Protein AF-A0A955FD54-F1 (afdb_monomer)

Structure (mmCIF, N/CA/C/O backbone):
data_AF-A0A955FD54-F1
#
_entry.id   AF-A0A955FD54-F1
#
loop_
_atom_site.group_PDB
_atom_site.id
_atom_site.type_symbol
_atom_site.label_atom_id
_atom_site.label_alt_id
_atom_site.label_comp_id
_atom_site.label_asym_id
_atom_site.label_entity_id
_atom_site.label_seq_id
_atom_site.pdbx_PDB_ins_code
_atom_site.Cartn_x
_atom_site.Cartn_y
_atom_site.Cartn_z
_atom_site.occupancy
_atom_site.B_iso_or_equiv
_atom_site.auth_seq_id
_atom_site.auth_comp_id
_atom_site.auth_asym_id
_atom_site.auth_atom_id
_atom_site.pdbx_PDB_model_num
ATOM 1 N N . MET A 1 1 ? -19.972 -6.251 43.419 1.00 40.28 1 MET A N 1
ATOM 2 C CA . MET A 1 1 ? -18.590 -6.200 42.889 1.00 40.28 1 MET A CA 1
ATOM 3 C C . MET A 1 1 ? -18.500 -7.197 41.738 1.00 40.28 1 MET A C 1
ATOM 5 O O . MET A 1 1 ? -18.498 -8.389 41.994 1.00 40.28 1 MET A O 1
ATOM 9 N N . SER A 1 2 ? -18.559 -6.736 40.484 1.00 44.28 2 SER A N 1
ATOM 10 C CA . SER A 1 2 ? -18.493 -7.612 39.302 1.00 44.28 2 SER A CA 1
ATOM 11 C C . SER A 1 2 ? -17.066 -7.603 38.767 1.00 44.28 2 SER A C 1
ATOM 13 O O . SER A 1 2 ? -16.637 -6.628 38.153 1.00 44.28 2 SER A O 1
ATOM 15 N N . THR A 1 3 ? -16.327 -8.676 39.018 1.00 50.53 3 THR A N 1
ATOM 16 C CA . THR A 1 3 ? -14.994 -8.920 38.465 1.00 50.53 3 THR A CA 1
ATOM 17 C C . THR A 1 3 ? -15.105 -9.108 36.950 1.00 50.53 3 THR A C 1
ATOM 19 O O . THR A 1 3 ? -15.543 -10.146 36.463 1.00 50.53 3 THR A O 1
ATOM 22 N N . LYS A 1 4 ? -14.744 -8.086 36.165 1.00 47.66 4 LYS A N 1
ATOM 23 C CA . LYS A 1 4 ? -14.537 -8.267 34.721 1.00 47.66 4 LYS A CA 1
ATOM 24 C C . LYS A 1 4 ? -13.242 -9.054 34.539 1.00 47.66 4 LYS A C 1
ATOM 26 O O . LYS A 1 4 ? -12.183 -8.589 34.954 1.00 47.66 4 LYS A O 1
ATOM 31 N N . SER A 1 5 ? -13.339 -10.249 33.959 1.00 47.94 5 SER A N 1
ATOM 32 C CA . SER A 1 5 ? -12.175 -11.088 33.686 1.00 47.94 5 SER A CA 1
ATOM 33 C C . SER A 1 5 ? -11.211 -10.356 32.742 1.00 47.94 5 SER A C 1
ATOM 35 O O . SER A 1 5 ? -11.650 -9.833 31.709 1.00 47.94 5 SER A O 1
ATOM 37 N N . PRO A 1 6 ? -9.904 -10.321 33.036 1.00 54.16 6 PRO A N 1
ATOM 38 C CA . PRO A 1 6 ? -8.935 -9.803 32.089 1.00 54.16 6 PRO A CA 1
ATOM 39 C C . PRO A 1 6 ? -8.882 -10.769 30.896 1.00 54.16 6 PRO A C 1
ATOM 41 O O . PRO A 1 6 ? -8.675 -11.962 31.079 1.00 54.16 6 PRO A O 1
ATOM 44 N N . LEU A 1 7 ? -9.076 -10.254 29.677 1.00 54.69 7 LEU A N 1
ATOM 45 C CA . LEU A 1 7 ? -8.802 -10.945 28.401 1.00 54.69 7 LEU A CA 1
ATOM 46 C C . LEU A 1 7 ? -9.827 -11.985 27.891 1.00 54.69 7 LEU A C 1
ATOM 48 O O . LEU A 1 7 ? -9.442 -12.995 27.309 1.00 54.69 7 LEU A O 1
ATOM 52 N N . ALA A 1 8 ? -11.133 -11.715 27.963 1.00 51.56 8 ALA A N 1
ATOM 53 C CA . ALA A 1 8 ? -12.069 -12.395 27.057 1.00 51.56 8 ALA A CA 1
ATOM 54 C C . ALA A 1 8 ? -12.074 -11.683 25.687 1.00 51.56 8 ALA A C 1
ATOM 56 O O . ALA A 1 8 ? -12.578 -10.565 25.567 1.00 51.56 8 ALA A O 1
ATOM 57 N N . PHE A 1 9 ? -11.511 -12.301 24.641 1.00 53.97 9 PHE A N 1
ATOM 58 C CA . PHE A 1 9 ? -11.714 -11.834 23.262 1.00 53.97 9 PHE A CA 1
ATOM 59 C C . PHE A 1 9 ? -13.206 -11.963 22.928 1.00 53.97 9 PHE A C 1
ATOM 61 O O . PHE A 1 9 ? -13.730 -13.069 22.804 1.00 53.97 9 PHE A O 1
ATOM 68 N N . SER A 1 10 ? -13.915 -10.839 22.797 1.00 72.75 10 SER A N 1
ATOM 69 C CA . SER A 1 10 ? -15.307 -10.874 22.349 1.00 72.75 10 SER A CA 1
ATOM 70 C C . SER A 1 10 ? -15.360 -11.381 20.901 1.00 72.75 10 SER A C 1
ATOM 72 O O . SER A 1 10 ? -14.462 -11.101 20.099 1.00 72.75 10 SER A O 1
ATOM 74 N N . ARG A 1 11 ? -16.430 -12.096 20.523 1.00 72.62 11 ARG A N 1
ATOM 75 C CA . ARG A 1 11 ? -16.660 -12.511 19.121 1.00 72.62 11 ARG A CA 1
ATOM 76 C C . ARG A 1 11 ? -16.553 -11.332 18.141 1.00 72.62 11 ARG A C 1
ATOM 78 O O . ARG A 1 11 ? -16.128 -11.513 17.005 1.00 72.62 11 ARG A O 1
ATOM 85 N N . GLN A 1 12 ? -16.892 -10.125 18.594 1.00 73.81 12 GLN A N 1
ATOM 86 C CA . GLN A 1 12 ? -16.792 -8.894 17.813 1.00 73.81 12 GLN A CA 1
ATOM 87 C C . GLN A 1 12 ? -15.338 -8.502 17.503 1.00 73.81 12 GLN A C 1
ATOM 89 O O . GLN A 1 12 ? -15.052 -8.150 16.363 1.00 73.81 12 GLN A O 1
ATOM 94 N N . ASN A 1 13 ? -14.408 -8.633 18.455 1.00 72.25 13 ASN A N 1
ATOM 95 C CA . ASN A 1 13 ? -12.990 -8.312 18.234 1.00 72.25 13 ASN A CA 1
ATOM 96 C C . ASN A 1 13 ? -12.336 -9.257 17.214 1.00 72.25 13 ASN A C 1
ATOM 98 O O . ASN A 1 13 ? -11.510 -8.835 16.407 1.00 72.25 13 ASN A O 1
ATOM 102 N N . ILE A 1 14 ? -12.730 -10.534 17.230 1.00 80.56 14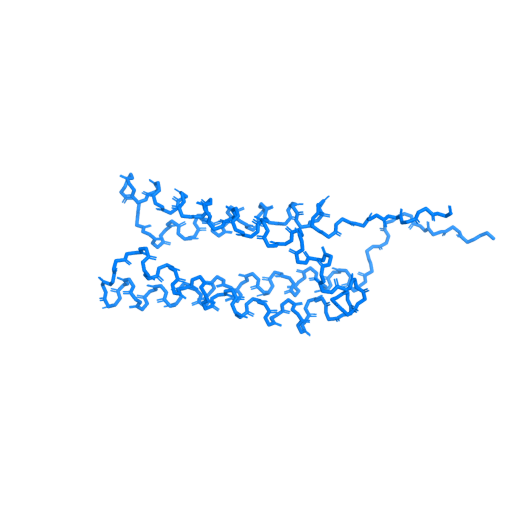 ILE A N 1
ATOM 103 C CA . ILE A 1 14 ? -12.252 -11.535 16.269 1.00 80.56 14 ILE A CA 1
ATOM 104 C C . ILE A 1 14 ? -12.780 -11.213 14.865 1.00 80.56 14 ILE A C 1
ATOM 106 O O . ILE A 1 14 ? -12.005 -11.145 13.916 1.00 80.56 14 ILE A O 1
ATOM 110 N N . LEU A 1 15 ? -14.082 -10.945 14.726 1.00 80.00 15 LEU A N 1
ATOM 111 C CA . LEU A 1 15 ? -14.672 -10.564 13.438 1.00 80.00 15 LEU A CA 1
ATOM 112 C C . LEU A 1 15 ? -14.058 -9.272 12.883 1.00 80.00 15 LEU A C 1
ATOM 114 O O . LEU A 1 15 ? -13.755 -9.192 11.696 1.00 80.00 15 LEU A O 1
ATOM 118 N N . GLN A 1 16 ? -13.807 -8.286 13.742 1.00 77.38 16 GLN A N 1
ATOM 119 C CA . GLN A 1 16 ? -13.143 -7.039 13.372 1.00 77.38 16 GLN A CA 1
ATOM 120 C C . GLN A 1 16 ? -11.718 -7.269 12.849 1.00 77.38 16 GLN A C 1
ATOM 122 O O . GLN A 1 16 ? -11.331 -6.652 11.859 1.00 77.38 16 GLN A O 1
ATOM 127 N N . PHE A 1 17 ? -10.961 -8.196 13.445 1.00 81.12 17 PHE A N 1
ATOM 128 C CA . PHE A 1 17 ? -9.653 -8.601 12.928 1.00 81.12 17 PHE A CA 1
ATOM 129 C C . PHE A 1 17 ? -9.745 -9.215 11.525 1.00 81.12 17 PHE A C 1
ATOM 131 O O . PHE A 1 17 ? -8.956 -8.868 10.644 1.00 81.12 17 PHE A O 1
ATOM 138 N N . PHE A 1 18 ? -10.718 -10.095 11.286 1.00 86.56 18 PHE A N 1
ATOM 139 C CA . PHE A 1 18 ? -10.907 -10.700 9.966 1.00 86.56 18 PHE A CA 1
ATOM 140 C C . PHE A 1 18 ? -11.328 -9.674 8.913 1.00 86.56 18 PHE A C 1
ATOM 142 O O . PHE A 1 18 ? -10.746 -9.649 7.833 1.00 86.56 18 PHE A O 1
ATOM 149 N N . TYR A 1 19 ? -12.263 -8.774 9.227 1.00 84.88 19 TYR A N 1
ATOM 150 C CA . TYR A 1 19 ? -12.652 -7.706 8.302 1.00 84.88 19 TYR A CA 1
ATOM 151 C C . TYR A 1 19 ? -11.520 -6.708 8.041 1.00 84.88 19 TYR A C 1
ATOM 153 O O . TYR A 1 19 ? -11.375 -6.226 6.918 1.00 84.88 19 TYR A O 1
ATOM 161 N N . TYR A 1 20 ? -10.680 -6.435 9.042 1.00 82.81 20 TYR A N 1
ATOM 162 C CA . TYR A 1 20 ? -9.477 -5.632 8.856 1.00 82.81 20 TYR A CA 1
ATOM 163 C C . TYR A 1 20 ? -8.531 -6.271 7.830 1.00 82.81 20 TYR A C 1
ATOM 165 O O . TYR A 1 20 ? -8.104 -5.598 6.889 1.00 82.81 20 TYR A O 1
ATOM 173 N N . ASN A 1 21 ? -8.247 -7.568 7.981 1.00 86.06 21 ASN A N 1
ATOM 174 C CA . ASN A 1 21 ? -7.398 -8.306 7.045 1.00 86.06 21 ASN A CA 1
ATOM 175 C C . ASN A 1 21 ? -8.043 -8.414 5.661 1.00 86.06 21 ASN A C 1
ATOM 177 O O . ASN A 1 21 ? -7.345 -8.259 4.664 1.00 86.06 21 ASN A O 1
ATOM 181 N N . LEU A 1 22 ? -9.367 -8.586 5.582 1.00 89.75 22 LEU A N 1
ATOM 182 C CA . LEU A 1 22 ? -10.099 -8.544 4.317 1.00 89.75 22 LEU A CA 1
ATOM 183 C C . LEU A 1 22 ? -9.885 -7.206 3.599 1.00 89.75 22 LEU A C 1
ATOM 185 O O . LEU A 1 22 ? -9.615 -7.197 2.403 1.00 89.75 22 LEU A O 1
ATOM 189 N N . GLY A 1 23 ? -9.928 -6.083 4.322 1.00 88.75 23 GLY A N 1
ATOM 190 C CA . GLY A 1 23 ? -9.601 -4.772 3.758 1.00 88.75 23 GLY A CA 1
ATOM 191 C C . GLY A 1 23 ? -8.163 -4.693 3.241 1.00 88.75 23 GLY A C 1
ATOM 192 O O . GLY A 1 23 ? -7.934 -4.170 2.154 1.00 88.75 23 GLY A O 1
ATOM 193 N N . GLY A 1 24 ? -7.204 -5.283 3.962 1.00 87.81 24 GLY A N 1
ATOM 194 C CA . GLY A 1 24 ? -5.813 -5.413 3.513 1.00 87.81 24 GLY A CA 1
ATOM 195 C C . GLY A 1 24 ? -5.645 -6.272 2.252 1.00 87.81 24 GLY A C 1
ATOM 196 O O . GLY A 1 24 ? -4.875 -5.917 1.362 1.00 87.81 24 GLY A O 1
ATOM 197 N N . VAL A 1 25 ? -6.400 -7.365 2.129 1.00 91.88 25 VAL A N 1
ATOM 198 C CA . VAL A 1 25 ? -6.408 -8.210 0.923 1.00 91.88 25 VAL A CA 1
ATOM 199 C C . VAL A 1 25 ? -7.029 -7.463 -0.254 1.00 91.88 25 VAL A C 1
ATOM 201 O O . VAL A 1 25 ? -6.455 -7.457 -1.339 1.00 91.88 25 VAL A O 1
ATOM 204 N N . VAL A 1 26 ? -8.160 -6.784 -0.043 1.00 93.06 26 VAL A N 1
ATOM 205 C CA . VAL A 1 26 ? -8.818 -5.963 -1.070 1.00 93.06 26 VAL A CA 1
ATOM 206 C C . VAL A 1 26 ? -7.896 -4.834 -1.533 1.00 93.06 26 VAL A C 1
ATOM 208 O O . VAL A 1 26 ? -7.745 -4.635 -2.738 1.00 93.06 26 VAL A O 1
ATOM 211 N N . PHE A 1 27 ? -7.238 -4.142 -0.595 1.00 90.81 27 PHE A N 1
ATOM 212 C CA . PHE A 1 27 ? -6.205 -3.139 -0.866 1.00 90.81 27 PHE A CA 1
ATOM 213 C C . PHE A 1 27 ? -5.141 -3.682 -1.822 1.00 90.81 27 PHE A C 1
ATOM 215 O O . PHE A 1 27 ? -4.897 -3.109 -2.883 1.00 90.81 27 PHE A O 1
ATOM 222 N N . PHE A 1 28 ? -4.524 -4.801 -1.441 1.00 92.81 28 PHE A N 1
ATOM 223 C CA . PHE A 1 28 ? -3.408 -5.367 -2.178 1.00 92.81 28 PHE A CA 1
ATOM 224 C C . PHE A 1 28 ? -3.838 -5.901 -3.544 1.00 92.81 28 PHE A C 1
ATOM 226 O O . PHE A 1 28 ? -3.231 -5.543 -4.545 1.00 92.81 28 PHE A O 1
ATOM 233 N N . ALA A 1 29 ? -4.900 -6.707 -3.606 1.00 94.56 29 ALA A N 1
ATOM 234 C CA . ALA A 1 29 ? -5.351 -7.324 -4.849 1.00 94.56 29 ALA A CA 1
ATOM 235 C C . ALA A 1 29 ? -5.746 -6.272 -5.895 1.00 94.56 29 ALA A C 1
ATOM 237 O O . ALA A 1 29 ? -5.310 -6.343 -7.042 1.00 94.56 29 ALA A O 1
ATOM 238 N N . SER A 1 30 ? -6.526 -5.264 -5.495 1.00 94.88 30 SER A N 1
ATOM 239 C CA . SER A 1 30 ? -6.948 -4.195 -6.406 1.00 94.88 30 SER A CA 1
ATOM 240 C C . SER A 1 30 ? -5.779 -3.329 -6.875 1.00 94.88 30 SER A C 1
ATOM 242 O O . SER A 1 30 ? -5.633 -3.112 -8.077 1.00 94.88 30 SER A O 1
ATOM 244 N N . GLY A 1 31 ? -4.905 -2.897 -5.959 1.00 94.50 31 GLY A N 1
ATOM 245 C CA . GLY A 1 31 ? -3.705 -2.144 -6.316 1.00 94.50 31 GLY A CA 1
ATOM 246 C C . GLY A 1 31 ? -2.784 -2.948 -7.234 1.00 94.50 31 GLY A C 1
ATOM 247 O O . GLY A 1 31 ? -2.318 -2.439 -8.249 1.00 94.50 31 GLY A O 1
ATOM 248 N N . TYR A 1 32 ? -2.582 -4.233 -6.945 1.00 94.19 32 TYR A N 1
ATOM 249 C CA . TYR A 1 32 ? -1.737 -5.112 -7.748 1.00 94.19 32 TYR A CA 1
ATOM 250 C C . TYR A 1 32 ? -2.280 -5.306 -9.169 1.00 94.19 32 TYR A C 1
ATOM 252 O O . TYR A 1 32 ? -1.517 -5.208 -10.127 1.00 94.19 32 TYR A O 1
ATOM 260 N N . LEU A 1 33 ? -3.594 -5.500 -9.330 1.00 96.75 33 LEU A N 1
ATOM 261 C CA . LEU A 1 33 ? -4.226 -5.608 -10.649 1.00 96.75 33 LEU A CA 1
ATOM 262 C C . LEU A 1 33 ? -4.093 -4.316 -11.462 1.00 96.75 33 LEU A C 1
ATOM 264 O O . LEU A 1 33 ? -3.710 -4.361 -12.632 1.00 96.75 33 LEU A O 1
ATOM 268 N N . VAL A 1 34 ? -4.349 -3.160 -10.841 1.00 96.88 34 VAL A N 1
ATOM 269 C CA . VAL A 1 34 ? -4.152 -1.855 -11.491 1.00 96.88 34 VAL A CA 1
ATOM 270 C C . VAL A 1 34 ? -2.684 -1.667 -11.875 1.00 96.88 34 VAL A C 1
ATOM 272 O O . VAL A 1 34 ? -2.386 -1.215 -12.978 1.00 96.88 34 VAL A O 1
ATOM 275 N N . PHE A 1 35 ? -1.753 -2.071 -11.013 1.00 96.00 35 PHE A N 1
ATOM 276 C CA . PHE A 1 35 ? -0.329 -1.983 -11.305 1.00 96.00 35 PHE A CA 1
ATOM 277 C C . PHE A 1 35 ? 0.089 -2.895 -12.466 1.00 96.00 35 PHE A C 1
ATOM 279 O O . PHE A 1 35 ? 0.833 -2.451 -13.336 1.00 96.00 35 PHE A O 1
ATOM 286 N N . ILE A 1 36 ? -0.411 -4.135 -12.530 1.00 96.69 36 ILE A N 1
ATOM 287 C CA . ILE A 1 36 ? -0.196 -5.036 -13.675 1.00 96.69 36 ILE A CA 1
ATOM 288 C C . ILE A 1 36 ? -0.671 -4.385 -14.968 1.00 96.69 36 ILE A C 1
ATOM 290 O O . ILE A 1 36 ? 0.062 -4.397 -15.955 1.00 96.69 36 ILE A O 1
ATOM 294 N N . LEU A 1 37 ? -1.860 -3.786 -14.965 1.00 97.62 37 LEU A N 1
ATOM 295 C CA . LEU A 1 37 ? -2.391 -3.128 -16.151 1.00 97.62 37 LEU A CA 1
ATOM 296 C C . LEU A 1 37 ? -1.501 -1.951 -16.579 1.00 97.62 37 LEU A C 1
ATOM 298 O O . LEU A 1 37 ? -1.072 -1.884 -17.726 1.00 97.62 37 LEU A O 1
ATOM 302 N N . LEU A 1 38 ? -1.180 -1.040 -15.660 1.00 97.38 38 LEU A N 1
ATOM 303 C CA . LEU A 1 38 ? -0.464 0.193 -15.995 1.00 97.38 38 LEU A CA 1
ATOM 304 C C . LEU A 1 38 ? 1.029 -0.039 -16.277 1.00 97.38 38 LEU A C 1
ATOM 306 O O . LEU A 1 38 ? 1.549 0.429 -17.284 1.00 97.38 38 LEU A O 1
ATOM 310 N N . TYR A 1 39 ? 1.733 -0.749 -15.394 1.00 95.69 39 TYR A N 1
ATOM 311 C CA . TYR A 1 39 ? 3.173 -0.997 -15.524 1.00 95.69 39 TYR A CA 1
ATOM 312 C C . TYR A 1 39 ? 3.474 -2.177 -16.452 1.00 95.69 39 TYR A C 1
ATOM 314 O O . TYR A 1 39 ? 4.395 -2.106 -17.263 1.00 95.69 39 TYR A O 1
ATOM 322 N N . GLY A 1 40 ? 2.709 -3.263 -16.330 1.00 93.19 40 GLY A N 1
ATOM 323 C CA . GLY A 1 40 ? 2.925 -4.484 -17.103 1.00 93.19 40 GLY A CA 1
ATOM 324 C C . GLY A 1 40 ? 2.422 -4.376 -18.538 1.00 93.19 40 GLY A C 1
ATOM 325 O O . GLY A 1 40 ? 3.198 -4.613 -19.457 1.00 93.19 40 GLY A O 1
ATOM 326 N N . ALA A 1 41 ? 1.150 -4.011 -18.729 1.00 95.88 41 ALA A N 1
ATOM 327 C CA . ALA A 1 41 ? 0.525 -4.000 -20.055 1.00 95.88 41 ALA A CA 1
ATOM 328 C C . ALA A 1 41 ? 0.701 -2.668 -20.801 1.00 95.88 41 ALA A C 1
ATOM 330 O O . ALA A 1 41 ? 0.981 -2.669 -21.994 1.00 95.88 41 ALA A O 1
ATOM 331 N N . LEU A 1 42 ? 0.551 -1.529 -20.114 1.00 96.38 42 LEU A N 1
ATOM 332 C CA . LEU A 1 42 ? 0.682 -0.203 -20.735 1.00 96.38 42 LEU A CA 1
ATOM 333 C C . LEU A 1 42 ? 2.106 0.368 -20.668 1.00 96.38 42 LEU A C 1
ATOM 335 O O . LEU A 1 42 ? 2.354 1.441 -21.215 1.00 96.38 42 LEU A O 1
ATOM 339 N N . HIS A 1 43 ? 3.038 -0.326 -20.007 1.00 95.56 43 HIS A N 1
ATOM 340 C CA . HIS A 1 43 ? 4.446 0.070 -19.871 1.00 95.56 43 HIS A CA 1
ATOM 341 C C . HIS A 1 43 ? 4.671 1.468 -19.271 1.00 95.56 43 HIS A C 1
ATOM 343 O O . HIS A 1 43 ? 5.675 2.128 -19.548 1.00 95.56 43 HIS A O 1
ATOM 349 N N . TRP A 1 44 ? 3.756 1.940 -18.421 1.00 97.44 44 TRP A N 1
ATOM 350 C CA . TRP A 1 44 ? 3.910 3.228 -17.749 1.00 97.44 44 TRP A CA 1
ATOM 351 C C . TRP A 1 44 ? 5.107 3.220 -16.805 1.00 97.44 44 TRP A C 1
ATOM 353 O O . TRP A 1 44 ? 5.522 2.183 -16.291 1.00 97.44 44 TRP A O 1
ATOM 363 N N . HIS A 1 45 ? 5.648 4.400 -16.502 1.00 95.94 45 HIS A N 1
ATOM 364 C CA . HIS A 1 45 ? 6.695 4.498 -15.495 1.00 95.94 45 HIS A CA 1
ATOM 365 C C . HIS A 1 45 ? 6.175 4.008 -14.132 1.00 95.94 45 HIS A C 1
ATOM 367 O O . HIS A 1 45 ? 5.112 4.428 -13.669 1.00 95.94 45 HIS A O 1
ATOM 373 N N . TRP A 1 46 ? 6.949 3.142 -13.469 1.00 91.81 46 TRP A N 1
ATOM 374 C CA . TRP A 1 46 ? 6.529 2.431 -12.254 1.00 91.81 46 TRP A CA 1
ATOM 375 C C . TRP A 1 46 ? 6.019 3.352 -11.136 1.00 91.81 46 TRP A C 1
ATOM 377 O O . TRP A 1 46 ? 5.100 2.969 -10.424 1.00 91.81 46 TRP A O 1
ATOM 387 N N . LEU A 1 47 ? 6.566 4.567 -11.001 1.00 93.00 47 LEU A N 1
ATOM 388 C CA . LEU A 1 47 ? 6.102 5.543 -10.006 1.00 93.00 47 LEU A CA 1
ATOM 389 C C . LEU A 1 47 ? 4.651 5.972 -10.252 1.00 93.00 47 LEU A C 1
ATOM 391 O O . LEU A 1 47 ? 3.855 6.000 -9.321 1.00 93.00 47 LEU A O 1
ATOM 395 N N . ILE A 1 48 ? 4.302 6.278 -11.505 1.00 94.06 48 ILE A N 1
ATOM 396 C CA . ILE A 1 48 ? 2.958 6.747 -11.869 1.00 94.06 48 ILE A CA 1
ATOM 397 C C . ILE A 1 48 ? 1.969 5.584 -11.773 1.00 94.06 48 ILE A C 1
ATOM 399 O O . ILE A 1 48 ? 0.905 5.722 -11.172 1.00 94.06 48 ILE A O 1
ATOM 403 N N . ALA A 1 49 ? 2.353 4.416 -12.297 1.00 95.19 49 ALA A N 1
ATOM 404 C CA . ALA A 1 49 ? 1.559 3.199 -12.178 1.00 95.19 49 ALA A CA 1
ATOM 405 C C . ALA A 1 49 ? 1.283 2.844 -10.707 1.00 95.19 49 ALA A C 1
ATOM 407 O O . ALA A 1 49 ? 0.153 2.511 -10.352 1.00 95.19 49 ALA A O 1
ATOM 408 N N . LYS A 1 50 ? 2.297 2.966 -9.838 1.00 92.81 50 LYS A N 1
ATOM 409 C CA . LYS A 1 50 ? 2.169 2.705 -8.403 1.00 92.81 50 LYS A CA 1
ATOM 410 C C . LYS A 1 50 ? 1.274 3.728 -7.710 1.00 92.81 50 LYS A C 1
ATOM 412 O O . LYS A 1 50 ? 0.413 3.324 -6.941 1.00 92.81 50 LYS A O 1
ATOM 417 N N . ALA A 1 51 ? 1.415 5.017 -8.007 1.00 92.38 51 ALA A N 1
ATOM 418 C CA . ALA A 1 51 ? 0.569 6.049 -7.412 1.00 92.38 51 ALA A CA 1
ATOM 419 C C . ALA A 1 51 ? -0.919 5.803 -7.698 1.00 92.38 51 ALA A C 1
ATOM 421 O O . ALA A 1 51 ? -1.747 5.871 -6.792 1.00 92.38 51 ALA A O 1
ATOM 422 N N . ILE A 1 52 ? -1.261 5.447 -8.938 1.00 94.62 52 ILE A N 1
ATOM 423 C CA . ILE A 1 52 ? -2.649 5.155 -9.324 1.00 94.62 52 ILE A CA 1
ATOM 424 C C . ILE A 1 52 ? -3.140 3.851 -8.683 1.00 94.62 52 ILE A C 1
ATOM 426 O O . ILE A 1 52 ? -4.262 3.801 -8.176 1.00 94.62 52 ILE A O 1
ATOM 430 N N . ALA A 1 53 ? -2.298 2.816 -8.648 1.00 93.88 53 ALA A N 1
ATOM 431 C CA . ALA A 1 53 ? -2.591 1.568 -7.947 1.00 93.88 53 ALA A CA 1
ATOM 432 C C . ALA A 1 53 ? -2.863 1.787 -6.450 1.00 93.88 53 ALA A C 1
ATOM 434 O O . ALA A 1 53 ? -3.834 1.252 -5.912 1.00 93.88 53 ALA A O 1
ATOM 435 N N . ASP A 1 54 ? -2.048 2.610 -5.788 1.00 88.75 54 ASP A N 1
ATOM 436 C CA . ASP A 1 54 ? -2.204 2.932 -4.372 1.00 88.75 54 ASP A CA 1
ATOM 437 C C . ASP A 1 54 ? -3.507 3.693 -4.122 1.00 88.75 54 ASP A C 1
ATOM 439 O O . ASP A 1 54 ? -4.218 3.362 -3.176 1.00 88.75 54 ASP A O 1
ATOM 443 N N . LEU A 1 55 ? -3.870 4.655 -4.979 1.00 91.38 55 LEU A N 1
ATOM 444 C CA . LEU A 1 55 ? -5.145 5.372 -4.875 1.00 91.38 55 LEU A CA 1
ATOM 445 C C . LEU A 1 55 ? -6.346 4.421 -4.985 1.00 91.38 55 LEU A C 1
ATOM 447 O O . LEU A 1 55 ? -7.266 4.502 -4.168 1.00 91.38 55 LEU A O 1
ATOM 451 N N . ALA A 1 56 ? -6.320 3.497 -5.950 1.00 92.81 56 ALA A N 1
ATOM 452 C CA . ALA A 1 56 ? -7.374 2.499 -6.124 1.00 92.81 56 ALA A CA 1
ATOM 453 C C . ALA A 1 56 ? -7.490 1.578 -4.900 1.00 92.81 56 ALA A C 1
ATOM 455 O O . ALA A 1 56 ? -8.580 1.404 -4.344 1.00 92.81 56 ALA A O 1
ATOM 456 N N . GLY A 1 57 ? -6.356 1.051 -4.430 1.00 90.00 57 GLY A N 1
ATOM 457 C CA . GLY A 1 57 ? -6.309 0.217 -3.237 1.00 90.00 57 GLY A CA 1
ATOM 458 C C . GLY A 1 57 ? -6.812 0.962 -2.004 1.00 90.00 57 GLY A C 1
ATOM 459 O O . GLY A 1 57 ? -7.630 0.431 -1.251 1.00 90.00 57 GLY A O 1
ATOM 460 N N . TRP A 1 58 ? -6.342 2.193 -1.778 1.00 84.81 58 TRP A N 1
ATOM 461 C CA . TRP A 1 58 ? -6.730 3.011 -0.626 1.00 84.81 58 TRP A CA 1
ATOM 462 C C . TRP A 1 58 ? -8.230 3.283 -0.606 1.00 84.81 58 TRP A C 1
ATOM 464 O O . TRP A 1 58 ? -8.848 3.140 0.450 1.00 84.81 58 TRP A O 1
ATOM 474 N N . ALA A 1 59 ? -8.818 3.627 -1.754 1.00 88.50 59 ALA A N 1
ATOM 475 C CA . ALA A 1 59 ? -10.250 3.867 -1.868 1.00 88.50 59 ALA A CA 1
ATOM 476 C C . ALA A 1 59 ? -11.056 2.626 -1.457 1.00 88.50 59 ALA A C 1
ATOM 478 O O . ALA A 1 59 ? -11.934 2.709 -0.599 1.00 88.50 59 ALA A O 1
ATOM 479 N N . LEU A 1 60 ? -10.714 1.454 -1.998 1.00 88.94 60 LEU A N 1
ATOM 480 C CA . LEU A 1 60 ? -11.425 0.211 -1.697 1.00 88.94 60 LEU A CA 1
ATOM 481 C C . LEU A 1 60 ? -11.205 -0.259 -0.256 1.00 88.94 60 LEU A C 1
ATOM 483 O O . LEU A 1 60 ? -12.154 -0.665 0.415 1.00 88.94 60 LEU A O 1
ATOM 487 N N . ASN A 1 61 ? -9.979 -0.144 0.257 1.00 87.38 61 ASN A N 1
ATOM 488 C CA . ASN A 1 61 ? -9.685 -0.449 1.654 1.00 87.38 61 ASN A CA 1
ATOM 489 C C . ASN A 1 61 ? -10.502 0.440 2.588 1.00 87.38 61 ASN A C 1
ATOM 491 O O . ASN A 1 61 ? -11.109 -0.063 3.525 1.00 87.38 61 ASN A O 1
ATOM 495 N N . TYR A 1 62 ? -10.568 1.747 2.320 1.00 81.62 62 TYR A N 1
ATOM 496 C CA . TYR A 1 62 ? -11.370 2.665 3.122 1.00 81.62 62 TYR A CA 1
ATOM 497 C C . TYR A 1 62 ? -12.833 2.220 3.194 1.00 81.62 62 TYR A C 1
ATOM 499 O O . TYR A 1 62 ? -13.391 2.181 4.288 1.00 81.62 62 TYR A O 1
ATOM 507 N N . LEU A 1 63 ? -13.432 1.807 2.071 1.00 85.75 63 LEU A N 1
ATOM 508 C CA . LEU A 1 63 ? -14.805 1.297 2.058 1.00 85.75 63 LEU A CA 1
ATOM 509 C C . LEU A 1 63 ? -14.960 0.062 2.958 1.00 85.75 63 LEU A C 1
ATOM 511 O O . LEU A 1 63 ? -15.880 0.011 3.775 1.00 85.75 63 LEU A O 1
ATOM 515 N N . VAL A 1 64 ? -14.036 -0.899 2.875 1.00 86.50 64 VAL A N 1
ATOM 516 C CA . VAL A 1 64 ? -14.069 -2.104 3.720 1.00 86.50 64 VAL A CA 1
ATOM 517 C C . VAL A 1 64 ? -13.889 -1.751 5.197 1.00 86.50 64 VAL A C 1
ATOM 519 O O . VAL A 1 64 ? -14.663 -2.200 6.044 1.00 86.50 64 VAL A O 1
ATOM 522 N N . GLN A 1 65 ? -12.912 -0.910 5.532 1.00 77.69 65 GLN A N 1
ATOM 523 C CA . GLN A 1 65 ? -12.657 -0.545 6.925 1.00 77.69 65 GLN A CA 1
ATOM 524 C C . GLN A 1 65 ? -13.818 0.260 7.521 1.00 77.69 65 GLN A C 1
ATOM 526 O O . GLN A 1 65 ? -14.220 0.012 8.658 1.00 77.69 65 GLN A O 1
ATOM 531 N N . HIS A 1 66 ? -14.379 1.199 6.756 1.00 75.88 66 HIS A N 1
ATOM 532 C CA . HIS A 1 66 ? -15.433 2.099 7.215 1.00 75.88 66 HIS A CA 1
ATOM 533 C C . HIS A 1 66 ? -16.789 1.395 7.350 1.00 75.88 66 HIS A C 1
ATOM 535 O O . HIS A 1 66 ? -17.459 1.545 8.372 1.00 75.88 66 HIS A O 1
ATOM 541 N N . TYR A 1 67 ? -17.191 0.606 6.349 1.00 81.19 67 TYR A N 1
ATOM 542 C CA . TYR A 1 67 ? -18.530 0.012 6.309 1.00 81.19 67 TYR A CA 1
ATOM 543 C C . TYR A 1 67 ? -18.612 -1.392 6.912 1.00 81.19 67 TYR A C 1
ATOM 545 O O . TYR A 1 67 ? -19.697 -1.785 7.345 1.00 81.19 67 TYR A O 1
ATOM 553 N N . LEU A 1 68 ? -17.497 -2.130 6.981 1.00 82.75 68 LEU A N 1
ATOM 554 C CA . LEU A 1 68 ? -17.470 -3.500 7.505 1.00 82.75 68 LEU A CA 1
ATOM 555 C C . LEU A 1 68 ? -16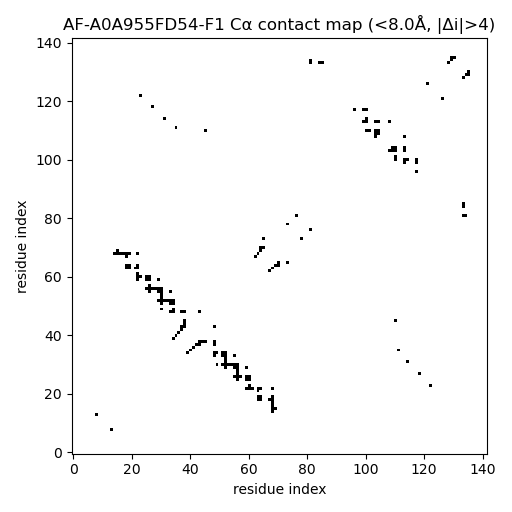.694 -3.584 8.822 1.00 82.75 68 LEU A C 1
ATOM 557 O O . LEU A 1 68 ? -17.288 -3.853 9.865 1.00 82.75 68 LEU A O 1
ATOM 561 N N . ALA A 1 69 ? -15.384 -3.323 8.801 1.00 77.50 69 ALA A N 1
ATOM 562 C CA . ALA A 1 69 ? -14.514 -3.669 9.929 1.00 77.50 69 ALA A CA 1
ATOM 563 C C . ALA A 1 69 ? -14.746 -2.810 11.184 1.00 77.50 69 ALA A C 1
ATOM 565 O O . ALA A 1 69 ? -14.713 -3.318 12.305 1.00 77.50 69 ALA A O 1
ATOM 566 N N . PHE A 1 70 ? -15.001 -1.511 11.018 1.00 72.88 70 PHE A N 1
ATOM 567 C CA . PHE A 1 70 ? -15.068 -0.554 12.127 1.00 72.88 70 PHE A CA 1
ATOM 568 C C . PHE A 1 70 ? -16.376 0.237 12.177 1.00 72.88 70 PHE A C 1
ATOM 570 O O . PHE A 1 70 ? -16.413 1.295 12.797 1.00 72.88 70 PHE A O 1
ATOM 577 N N . LYS A 1 71 ? -17.466 -0.272 11.586 1.00 76.75 71 LYS A N 1
ATOM 578 C CA . LYS A 1 71 ? -18.741 0.458 11.443 1.00 76.75 71 LYS A CA 1
ATOM 579 C C . LYS A 1 71 ? -19.227 1.152 12.730 1.00 76.75 71 LYS A C 1
ATOM 581 O O . LYS A 1 71 ? -19.634 2.309 12.675 1.00 76.75 71 LYS A O 1
ATOM 586 N N . HIS A 1 72 ? -19.190 0.473 13.882 1.00 68.06 72 HIS A N 1
ATOM 587 C CA . HIS A 1 72 ? -19.595 1.067 15.171 1.00 68.06 72 HIS A CA 1
ATOM 588 C C . HIS A 1 72 ? -18.521 2.011 15.738 1.00 68.06 72 HIS A C 1
ATOM 590 O O . HIS A 1 72 ? -18.809 3.165 16.049 1.00 68.06 72 HIS A O 1
ATOM 596 N N . ASN A 1 73 ? -17.261 1.575 15.769 1.00 66.81 73 ASN A N 1
ATOM 597 C CA . ASN A 1 73 ? -16.150 2.342 16.345 1.00 66.81 73 ASN A CA 1
ATOM 598 C C . ASN A 1 73 ? -15.880 3.657 15.587 1.00 66.81 73 ASN A C 1
ATOM 600 O O . ASN A 1 73 ? -15.565 4.677 16.199 1.00 66.81 73 ASN A O 1
ATOM 604 N N . ALA A 1 74 ? -16.024 3.652 14.257 1.00 61.72 74 ALA A N 1
ATOM 605 C CA . ALA A 1 74 ? -15.878 4.831 13.404 1.00 61.72 74 ALA A CA 1
ATOM 606 C C . ALA A 1 74 ? -16.965 5.884 13.676 1.00 61.72 74 ALA A C 1
ATOM 608 O O . ALA A 1 74 ? -16.710 7.082 13.534 1.00 61.72 74 ALA A O 1
ATOM 609 N N . ARG A 1 75 ? -18.157 5.439 14.097 1.00 65.94 75 ARG A N 1
ATOM 610 C CA . ARG A 1 75 ? -19.274 6.305 14.481 1.00 65.94 75 ARG A CA 1
ATOM 611 C C . ARG A 1 75 ? -19.071 6.913 15.875 1.00 65.94 75 ARG A C 1
ATOM 613 O O . ARG A 1 75 ? -19.419 8.071 16.071 1.00 65.94 75 ARG A O 1
ATOM 620 N N . GLU A 1 76 ? -18.467 6.175 16.808 1.00 61.81 76 GLU A N 1
ATOM 621 C CA . GLU A 1 76 ? -18.298 6.590 18.213 1.00 61.81 76 GLU A CA 1
ATOM 622 C C . GLU A 1 76 ? -17.038 7.430 18.496 1.00 61.81 76 GLU A C 1
ATOM 624 O O . GLU A 1 76 ? -17.091 8.368 19.287 1.00 61.81 76 GLU A O 1
ATOM 629 N N . GLN A 1 77 ? -15.893 7.147 17.860 1.00 62.53 77 GLN A N 1
ATOM 630 C CA . GLN A 1 77 ? -14.619 7.823 18.187 1.00 62.53 77 GLN A CA 1
ATOM 631 C C . GLN A 1 77 ? -14.510 9.268 17.672 1.00 62.53 77 GLN A C 1
ATOM 633 O O . GLN A 1 77 ? -13.612 10.009 18.085 1.00 62.53 77 GLN A O 1
ATOM 638 N N . GLY A 1 78 ? -15.400 9.669 16.763 1.00 65.06 78 GLY A N 1
ATOM 639 C CA . GLY A 1 78 ? -15.344 10.956 16.080 1.00 65.06 78 GLY A CA 1
ATOM 640 C C . GLY A 1 78 ? -14.226 11.013 15.030 1.00 65.06 78 GLY A C 1
ATOM 641 O O . GLY A 1 78 ? -13.034 10.891 15.324 1.00 65.06 78 GLY A O 1
ATOM 642 N N . HIS A 1 79 ? -14.615 11.277 13.781 1.00 65.88 79 HIS A N 1
ATOM 643 C CA . HIS A 1 79 ? -13.755 11.226 12.588 1.00 65.88 79 HIS A CA 1
ATOM 644 C C . HIS A 1 79 ? -12.408 11.963 12.753 1.00 65.88 79 HIS A C 1
ATOM 646 O O . HIS A 1 79 ? -11.346 11.466 12.374 1.00 65.88 79 HIS A O 1
ATOM 652 N N . ARG A 1 80 ? -12.430 13.134 13.401 1.00 69.25 80 ARG A N 1
ATOM 653 C CA . ARG A 1 80 ? -11.277 14.037 13.547 1.00 69.25 80 ARG A CA 1
ATOM 654 C C . ARG A 1 80 ? -10.146 13.470 14.417 1.00 69.25 80 ARG A C 1
ATOM 656 O O . ARG A 1 80 ? -8.987 13.797 14.175 1.00 69.25 80 ARG A O 1
ATOM 663 N N . LYS A 1 81 ? -10.444 12.648 15.431 1.00 70.50 81 LYS A N 1
ATOM 664 C CA . LYS A 1 81 ? -9.427 12.110 16.358 1.00 70.50 81 LYS A CA 1
ATOM 665 C C . LYS A 1 81 ? -8.677 10.928 15.745 1.00 70.50 81 LYS A C 1
ATOM 667 O O . LYS A 1 81 ? -7.458 10.851 15.884 1.00 70.50 81 LYS A O 1
ATOM 672 N N . VAL A 1 82 ? -9.393 10.075 15.010 1.00 69.44 82 VAL A N 1
ATOM 673 C CA . VAL A 1 82 ? -8.813 8.963 14.240 1.00 69.44 82 VAL A CA 1
ATOM 674 C C . VAL A 1 82 ? -7.939 9.498 13.106 1.00 69.44 82 VAL A C 1
ATOM 676 O O . VAL A 1 82 ? -6.778 9.109 12.991 1.00 69.44 82 VAL A O 1
ATOM 679 N N . LEU A 1 83 ? -8.443 10.468 12.334 1.00 73.50 83 LEU A N 1
ATOM 680 C CA . LEU A 1 83 ? -7.703 11.072 11.220 1.00 73.50 83 LEU A CA 1
ATOM 681 C C . LEU A 1 83 ? -6.363 11.685 11.650 1.00 73.50 83 LEU A C 1
ATOM 683 O O . LEU A 1 83 ? -5.367 11.497 10.958 1.00 73.50 83 LEU A O 1
ATOM 687 N N . LYS A 1 84 ? -6.294 12.349 12.813 1.00 81.31 84 LYS A N 1
ATOM 688 C CA . LYS A 1 84 ? -5.050 12.967 13.314 1.00 81.31 84 LYS A CA 1
ATOM 689 C C . LYS A 1 84 ? -3.893 11.984 13.510 1.00 81.31 84 LYS A C 1
ATOM 691 O O . LYS A 1 84 ? -2.748 12.393 13.368 1.00 81.31 84 LYS A O 1
ATOM 696 N N . LYS A 1 85 ? -4.170 10.722 13.850 1.00 79.62 85 LYS A N 1
ATOM 697 C CA . LYS A 1 85 ? -3.142 9.672 13.965 1.00 79.62 85 LYS A CA 1
ATOM 698 C C . LYS A 1 85 ? -2.968 8.914 12.651 1.00 79.62 85 LYS A C 1
ATOM 700 O O . LYS A 1 85 ? -1.851 8.622 12.238 1.00 79.62 85 LYS A O 1
ATOM 705 N N . TYR A 1 86 ? -4.084 8.615 11.989 1.00 75.75 86 TYR A N 1
ATOM 706 C CA . TYR A 1 86 ? -4.114 7.793 10.788 1.00 75.75 86 TYR A CA 1
ATOM 707 C C . TYR A 1 86 ? -3.430 8.463 9.594 1.00 75.75 86 TYR A C 1
ATOM 709 O O . TYR A 1 86 ? -2.656 7.810 8.902 1.00 75.75 86 TYR A O 1
ATOM 717 N N . VAL A 1 87 ? -3.685 9.753 9.357 1.00 81.94 87 VAL A N 1
ATOM 718 C CA . VAL A 1 87 ? -3.141 10.490 8.206 1.00 81.94 87 VAL A CA 1
ATOM 719 C C . VAL A 1 87 ? -1.609 10.542 8.228 1.00 81.94 87 VAL A C 1
ATOM 721 O O . VAL A 1 87 ? -1.014 10.044 7.273 1.00 81.94 87 VAL A O 1
ATOM 724 N N . PRO A 1 88 ? -0.935 11.051 9.281 1.00 86.06 88 PRO A N 1
ATOM 725 C CA . PRO A 1 88 ? 0.528 11.105 9.289 1.00 86.06 88 PRO A CA 1
ATOM 726 C C . PRO A 1 88 ? 1.170 9.714 9.233 1.00 86.06 88 PRO A C 1
ATOM 728 O O . PRO A 1 88 ? 2.141 9.524 8.504 1.00 86.06 88 PRO A O 1
ATOM 731 N N . PHE A 1 89 ? 0.601 8.716 9.921 1.00 85.62 89 PHE A N 1
ATOM 732 C CA . PHE A 1 89 ? 1.098 7.339 9.841 1.00 85.62 89 PHE A CA 1
ATOM 733 C C . PHE A 1 89 ? 0.962 6.755 8.429 1.00 85.62 89 PHE A C 1
ATOM 735 O O . PHE A 1 89 ? 1.861 6.078 7.934 1.00 85.62 89 PHE A O 1
ATOM 742 N N . SER A 1 90 ? -0.153 7.026 7.751 1.00 81.88 90 SER A N 1
ATOM 743 C CA . SER A 1 90 ? -0.381 6.515 6.402 1.00 81.88 90 SER A CA 1
ATOM 744 C C . SER A 1 90 ? 0.503 7.217 5.370 1.00 81.88 90 SER A C 1
ATOM 746 O O . SER A 1 90 ? 1.030 6.540 4.495 1.00 81.88 90 SER A O 1
ATOM 748 N N . LEU A 1 91 ? 0.756 8.523 5.517 1.00 87.81 91 LEU A N 1
ATOM 749 C CA . LEU A 1 91 ? 1.731 9.254 4.697 1.00 87.81 91 LEU A CA 1
ATOM 750 C C . LEU A 1 91 ? 3.150 8.703 4.873 1.00 87.81 91 LEU A C 1
ATOM 752 O O . LEU A 1 91 ? 3.840 8.458 3.886 1.00 87.81 91 LEU A O 1
ATOM 756 N N . PHE A 1 92 ? 3.566 8.435 6.114 1.00 91.69 92 PHE A N 1
ATOM 757 C CA . PHE A 1 92 ? 4.855 7.797 6.381 1.00 91.69 92 PHE A CA 1
ATOM 758 C C . PHE A 1 92 ? 4.957 6.417 5.716 1.00 91.69 92 PHE A C 1
ATOM 760 O O . PHE A 1 92 ? 5.968 6.100 5.094 1.00 91.69 92 PHE A O 1
ATOM 767 N N . ASN A 1 93 ? 3.889 5.616 5.780 1.00 89.75 93 ASN A N 1
ATOM 768 C CA . ASN A 1 93 ? 3.864 4.315 5.118 1.00 89.75 93 ASN A CA 1
ATOM 769 C C . ASN A 1 93 ? 3.967 4.423 3.593 1.00 89.75 93 ASN A C 1
ATOM 771 O O . ASN A 1 93 ? 4.585 3.551 2.998 1.00 89.75 93 ASN A O 1
ATOM 775 N N . ILE A 1 94 ? 3.413 5.466 2.960 1.00 88.50 94 ILE A N 1
ATOM 776 C CA . ILE A 1 94 ? 3.605 5.691 1.516 1.00 88.50 94 ILE A CA 1
ATOM 777 C C . ILE A 1 94 ? 5.093 5.892 1.219 1.00 88.50 94 ILE A C 1
ATOM 779 O O . ILE A 1 94 ? 5.635 5.225 0.345 1.00 88.50 94 ILE A O 1
ATOM 783 N N . LEU A 1 95 ? 5.777 6.762 1.967 1.00 92.88 95 LEU A N 1
ATOM 784 C CA . LEU A 1 95 ? 7.209 7.005 1.756 1.00 92.88 95 LEU A CA 1
ATOM 785 C C . LEU A 1 95 ? 8.031 5.725 1.936 1.00 92.88 95 LEU A C 1
ATOM 78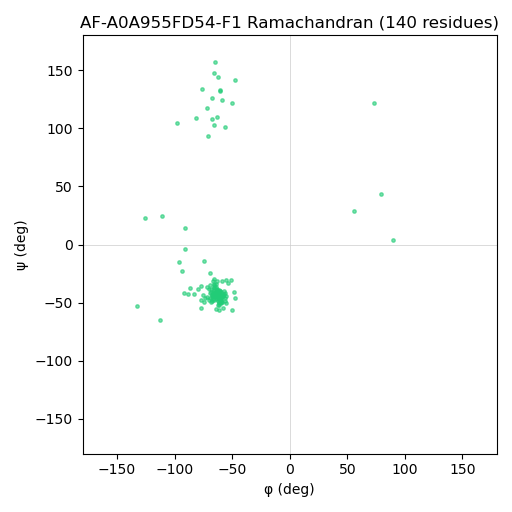7 O O . LEU A 1 95 ? 8.886 5.414 1.109 1.00 92.88 95 LEU A O 1
ATOM 791 N N . LEU A 1 96 ? 7.734 4.965 2.990 1.00 94.19 96 LEU A N 1
ATOM 792 C CA . LEU A 1 96 ? 8.408 3.705 3.279 1.00 94.19 96 LEU A CA 1
ATOM 793 C C . LEU A 1 96 ? 8.158 2.654 2.186 1.00 94.19 96 LEU A C 1
ATOM 795 O O . LEU A 1 96 ? 9.080 1.948 1.794 1.00 94.19 96 LEU A O 1
ATOM 799 N N . ASP A 1 97 ? 6.942 2.584 1.648 1.00 93.31 97 ASP A N 1
ATOM 800 C CA . ASP A 1 97 ? 6.586 1.666 0.564 1.00 93.31 97 ASP A CA 1
ATOM 801 C C . ASP A 1 97 ? 7.345 1.994 -0.728 1.00 93.31 97 ASP A C 1
ATOM 803 O O . ASP A 1 97 ? 7.934 1.121 -1.366 1.00 93.31 97 ASP A O 1
ATOM 807 N N . TYR A 1 98 ? 7.426 3.279 -1.077 1.00 94.00 98 TYR A N 1
ATOM 808 C CA . TYR A 1 98 ? 8.192 3.731 -2.238 1.00 94.00 98 TYR A CA 1
ATOM 809 C C . TYR A 1 98 ? 9.692 3.500 -2.053 1.00 94.00 98 TYR A C 1
ATOM 811 O O . TYR A 1 98 ? 10.367 3.148 -3.019 1.00 94.00 98 TYR A O 1
ATOM 819 N N . ALA A 1 99 ? 10.207 3.642 -0.830 1.00 95.56 99 ALA A N 1
ATOM 820 C CA . ALA A 1 99 ? 11.593 3.322 -0.514 1.00 95.56 99 ALA A CA 1
ATOM 821 C C . ALA A 1 99 ? 11.881 1.819 -0.659 1.00 95.56 99 ALA A C 1
ATOM 823 O O . ALA A 1 99 ? 12.895 1.457 -1.250 1.00 95.56 99 ALA A O 1
ATOM 824 N N . ILE A 1 100 ? 10.981 0.943 -0.192 1.00 95.31 100 ILE A N 1
ATOM 825 C CA . ILE A 1 100 ? 11.123 -0.514 -0.340 1.00 95.31 100 ILE A CA 1
ATOM 826 C C . ILE A 1 100 ? 11.087 -0.903 -1.820 1.00 95.31 100 ILE A C 1
ATOM 828 O O . ILE A 1 100 ? 12.030 -1.514 -2.318 1.00 95.31 100 ILE A O 1
ATOM 832 N N . VAL A 1 101 ? 10.033 -0.524 -2.550 1.00 95.50 101 VAL A N 1
ATOM 833 C CA . VAL A 1 101 ? 9.877 -0.900 -3.966 1.00 95.50 101 VAL A CA 1
ATOM 834 C C . VAL A 1 101 ? 10.974 -0.270 -4.828 1.00 95.50 101 VAL A C 1
ATOM 836 O O . VAL A 1 101 ? 11.546 -0.943 -5.685 1.00 95.50 101 VAL A O 1
ATOM 839 N N . GLY A 1 102 ? 11.299 1.003 -4.594 1.00 95.00 102 GLY A N 1
ATOM 840 C CA . GLY A 1 102 ? 12.342 1.727 -5.318 1.00 95.00 102 GLY A CA 1
ATOM 841 C C . GLY A 1 102 ? 13.745 1.192 -5.032 1.00 95.00 102 GLY A C 1
ATOM 842 O O . GLY A 1 102 ? 14.515 0.988 -5.968 1.00 95.00 102 GLY A O 1
ATOM 843 N N . GLY A 1 103 ? 14.063 0.902 -3.768 1.00 96.25 103 GLY A N 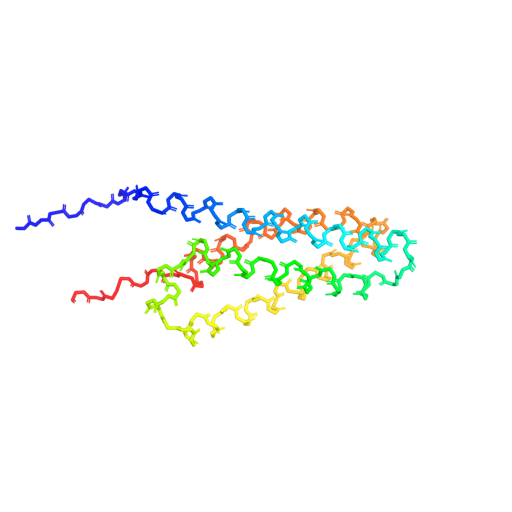1
ATOM 844 C CA . GLY A 1 103 ? 15.341 0.311 -3.370 1.00 96.25 103 GLY A CA 1
ATOM 845 C C . GLY A 1 103 ? 15.534 -1.092 -3.945 1.00 96.25 103 GLY A C 1
ATOM 846 O O . GLY A 1 103 ? 16.585 -1.387 -4.508 1.00 96.25 103 GLY A O 1
ATOM 847 N N . LEU A 1 104 ? 14.490 -1.927 -3.904 1.00 96.38 104 LEU A N 1
ATOM 848 C CA . LEU A 1 104 ? 14.494 -3.247 -4.538 1.00 96.38 104 LEU A CA 1
ATOM 849 C C . LEU A 1 104 ? 14.681 -3.140 -6.056 1.00 96.38 104 LEU A C 1
ATOM 851 O O . LEU A 1 104 ? 15.501 -3.854 -6.632 1.00 96.38 104 LEU A O 1
ATOM 855 N N . LYS A 1 105 ? 13.990 -2.194 -6.701 1.00 94.56 105 LYS A N 1
ATOM 856 C CA . LYS A 1 105 ? 14.180 -1.920 -8.127 1.00 94.56 105 LYS A CA 1
ATOM 857 C C . LYS A 1 105 ? 15.613 -1.515 -8.456 1.00 94.56 105 LYS A C 1
ATOM 859 O O . LYS A 1 105 ? 16.143 -1.951 -9.475 1.00 94.56 105 LYS A O 1
ATOM 864 N N . TRP A 1 106 ? 16.238 -0.698 -7.613 1.00 95.81 106 TRP A N 1
ATOM 865 C CA . TRP A 1 106 ? 17.603 -0.225 -7.831 1.00 95.81 106 TRP A CA 1
ATOM 866 C C . TRP A 1 106 ? 18.635 -1.361 -7.819 1.00 95.81 106 TRP A C 1
ATOM 868 O O . TRP A 1 106 ? 19.595 -1.314 -8.580 1.00 95.81 106 TRP A O 1
ATOM 878 N N . VAL A 1 107 ? 18.388 -2.424 -7.048 1.00 96.94 107 VAL A N 1
ATOM 879 C CA . VAL A 1 107 ? 19.217 -3.645 -7.040 1.00 96.94 107 VAL A CA 1
ATOM 880 C C . VAL A 1 107 ? 18.746 -4.716 -8.040 1.00 96.94 107 VAL A C 1
ATOM 882 O O . VAL A 1 107 ? 19.173 -5.864 -7.967 1.00 96.94 107 VAL A O 1
ATOM 885 N N . GLY A 1 108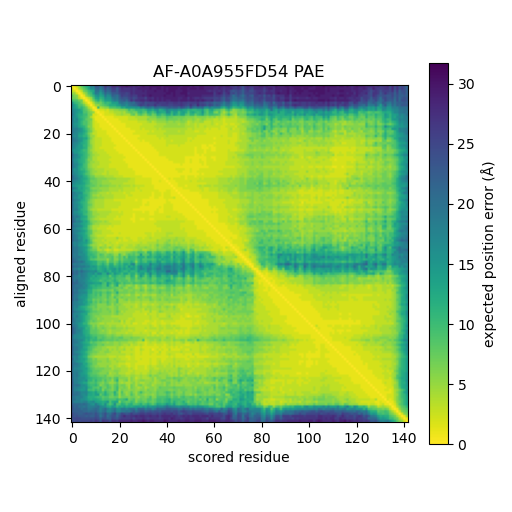 ? 17.867 -4.359 -8.985 1.00 95.12 108 GLY A N 1
ATOM 886 C CA . GLY A 1 108 ? 17.437 -5.225 -10.090 1.00 95.12 108 GLY A CA 1
ATOM 887 C C . GLY A 1 108 ? 16.209 -6.100 -9.816 1.00 95.12 108 GLY A C 1
ATOM 888 O O . GLY A 1 108 ? 15.806 -6.875 -10.683 1.00 95.12 108 GLY A O 1
ATOM 889 N N . VAL A 1 109 ? 15.569 -5.981 -8.650 1.00 96.31 109 VAL A N 1
ATOM 890 C CA . VAL A 1 109 ? 14.330 -6.714 -8.353 1.00 96.31 109 VAL A CA 1
ATOM 891 C C . VAL A 1 109 ? 13.160 -6.061 -9.085 1.00 96.31 109 VAL A C 1
ATOM 893 O O . VAL A 1 109 ? 12.981 -4.844 -9.060 1.00 96.31 109 VAL A O 1
ATOM 896 N N . SER A 1 110 ? 12.318 -6.862 -9.739 1.00 95.38 110 SER A N 1
ATOM 897 C CA . SER A 1 110 ? 11.159 -6.308 -10.442 1.00 95.38 110 SER A CA 1
ATOM 898 C C . SER A 1 110 ? 10.196 -5.599 -9.469 1.00 95.38 110 SER A C 1
ATOM 900 O O . SER A 1 110 ? 9.970 -6.089 -8.356 1.00 95.38 110 SER A O 1
ATOM 902 N N . PRO A 1 111 ? 9.550 -4.489 -9.880 1.00 92.69 111 PRO A N 1
ATOM 903 C CA . PRO A 1 111 ? 8.541 -3.827 -9.052 1.00 92.69 111 PRO A CA 1
ATOM 904 C C . PRO A 1 111 ? 7.400 -4.753 -8.616 1.00 92.69 111 PRO A C 1
ATOM 906 O O . PRO A 1 111 ? 6.875 -4.588 -7.521 1.00 92.69 111 PRO A O 1
ATOM 909 N N . PHE A 1 112 ? 7.055 -5.765 -9.422 1.00 92.75 112 PHE A N 1
ATOM 910 C CA . PHE A 1 112 ? 6.055 -6.770 -9.056 1.00 92.75 112 PHE A CA 1
ATOM 911 C C . PHE A 1 112 ? 6.441 -7.534 -7.792 1.00 92.75 112 PHE A C 1
ATOM 913 O O . PHE A 1 112 ? 5.628 -7.645 -6.880 1.00 92.75 112 PHE A O 1
ATOM 920 N N . VAL A 1 113 ? 7.679 -8.025 -7.719 1.00 94.81 113 VAL A N 1
ATOM 921 C CA . VAL A 1 113 ? 8.193 -8.728 -6.535 1.00 94.81 113 VAL A CA 1
ATOM 922 C C . VAL A 1 113 ? 8.341 -7.756 -5.363 1.00 94.81 113 VAL A C 1
ATOM 924 O O . VAL A 1 113 ? 7.992 -8.095 -4.233 1.00 94.81 113 VAL A O 1
ATOM 927 N N . GLY A 1 114 ? 8.767 -6.519 -5.639 1.00 94.56 114 GLY A N 1
ATOM 928 C CA . GLY A 1 114 ? 8.841 -5.458 -4.636 1.00 94.56 114 GLY A CA 1
ATOM 929 C C . GLY A 1 114 ? 7.508 -5.188 -3.933 1.00 94.56 114 GLY A C 1
ATOM 930 O O . GLY A 1 114 ? 7.489 -5.059 -2.711 1.00 94.56 114 GLY A O 1
ATOM 931 N N . LEU A 1 115 ? 6.389 -5.179 -4.669 1.00 92.62 115 LEU A N 1
ATOM 932 C CA . LEU A 1 115 ? 5.049 -4.997 -4.093 1.00 92.62 115 LEU A CA 1
ATOM 933 C C . LEU A 1 115 ? 4.658 -6.129 -3.136 1.00 92.62 115 LEU A C 1
ATOM 935 O O . LEU A 1 115 ? 4.081 -5.862 -2.084 1.00 92.62 115 LEU A O 1
ATOM 939 N N . TRP A 1 116 ? 4.987 -7.382 -3.460 1.00 94.38 116 TRP A N 1
ATOM 940 C CA . TRP A 1 116 ? 4.732 -8.518 -2.566 1.00 94.38 116 TRP A CA 1
ATOM 941 C C . TRP A 1 116 ? 5.565 -8.434 -1.284 1.00 94.38 116 TRP A C 1
ATOM 943 O O . TRP A 1 116 ? 5.032 -8.616 -0.189 1.00 94.38 116 TRP A O 1
ATOM 953 N N . ILE A 1 117 ? 6.854 -8.102 -1.406 1.00 95.25 117 ILE A N 1
ATOM 954 C CA . ILE A 1 117 ? 7.746 -7.917 -0.252 1.00 95.25 117 ILE A CA 1
ATOM 955 C C . ILE A 1 117 ? 7.221 -6.793 0.650 1.00 95.25 117 ILE A C 1
ATOM 957 O O . ILE A 1 117 ? 7.102 -6.973 1.864 1.00 95.25 117 ILE A O 1
ATOM 961 N N . ALA A 1 118 ? 6.842 -5.659 0.057 1.00 93.25 118 ALA A N 1
ATOM 962 C CA . ALA A 1 118 ? 6.258 -4.544 0.788 1.00 93.25 118 ALA A CA 1
ATOM 963 C C . ALA A 1 118 ? 4.942 -4.936 1.476 1.00 93.25 118 ALA A C 1
ATOM 965 O O . ALA A 1 118 ? 4.745 -4.615 2.646 1.00 93.25 118 ALA A O 1
ATOM 966 N N . ALA A 1 119 ? 4.054 -5.675 0.806 1.00 90.31 119 ALA A N 1
ATOM 967 C CA . ALA A 1 119 ? 2.783 -6.112 1.384 1.00 90.31 119 ALA A CA 1
ATOM 968 C C . ALA A 1 119 ? 2.967 -7.009 2.615 1.00 90.31 119 ALA A C 1
ATOM 970 O O . ALA A 1 119 ? 2.290 -6.813 3.630 1.00 90.31 119 ALA A O 1
ATOM 971 N N . ILE A 1 120 ? 3.917 -7.948 2.563 1.00 92.31 120 ILE A N 1
ATOM 972 C CA . ILE A 1 120 ? 4.268 -8.798 3.709 1.00 92.31 120 ILE A CA 1
ATOM 973 C C . ILE A 1 120 ? 4.772 -7.927 4.862 1.00 92.31 120 ILE A C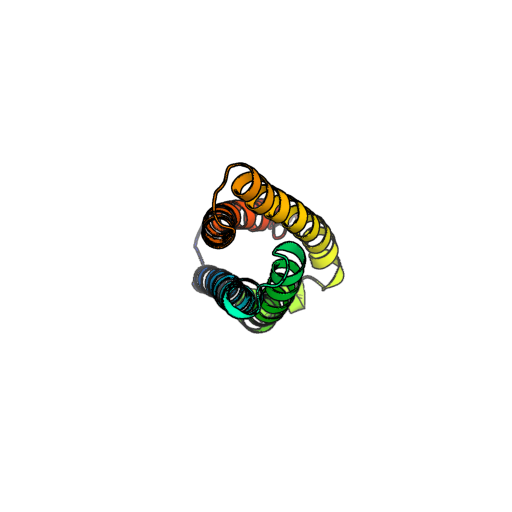 1
ATOM 975 O O . ILE A 1 120 ? 4.245 -8.012 5.972 1.00 92.31 120 ILE A O 1
ATOM 979 N N . PHE A 1 121 ? 5.727 -7.033 4.595 1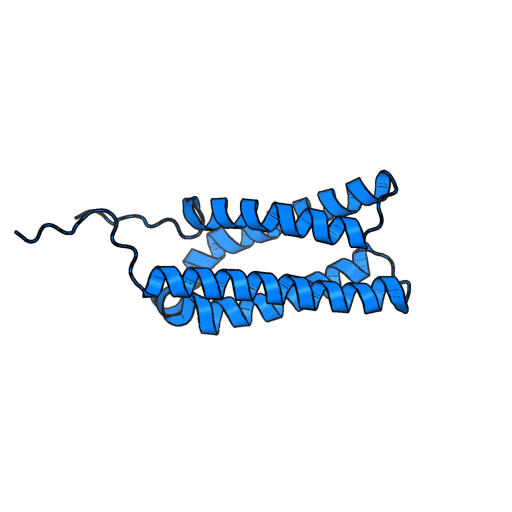.00 93.75 121 PHE A N 1
ATOM 980 C CA . PHE A 1 121 ? 6.243 -6.100 5.596 1.00 93.75 121 PHE A CA 1
ATOM 981 C C . PHE A 1 121 ? 5.119 -5.262 6.234 1.00 93.75 121 PHE A C 1
ATOM 983 O O . PHE A 1 121 ? 4.980 -5.219 7.460 1.00 93.75 121 PHE A O 1
ATOM 990 N N . PHE A 1 122 ? 4.263 -4.643 5.414 1.00 88.75 122 PHE A N 1
ATOM 991 C CA . PHE A 1 122 ? 3.192 -3.769 5.889 1.00 88.75 122 PHE A CA 1
ATOM 992 C C . PHE A 1 122 ? 2.083 -4.501 6.628 1.00 88.75 122 PHE A C 1
ATOM 994 O O . PHE A 1 122 ? 1.429 -3.880 7.465 1.00 88.75 122 PHE A O 1
ATOM 1001 N N . THR A 1 123 ? 1.883 -5.791 6.371 1.00 86.25 123 THR A N 1
ATOM 1002 C CA . THR A 1 123 ? 0.923 -6.601 7.126 1.00 86.25 123 THR A CA 1
ATOM 1003 C C . THR A 1 123 ? 1.293 -6.612 8.608 1.00 86.25 123 THR A C 1
ATOM 1005 O O . THR A 1 123 ? 0.472 -6.253 9.454 1.00 86.25 123 THR A O 1
ATOM 1008 N N . PHE A 1 124 ? 2.553 -6.915 8.929 1.00 86.88 124 PHE A N 1
ATOM 1009 C CA . PHE A 1 124 ? 3.030 -6.934 10.313 1.00 86.88 124 PHE A CA 1
ATOM 1010 C C . PHE A 1 124 ? 3.235 -5.526 10.879 1.00 86.88 124 PHE A C 1
ATOM 1012 O O . PHE A 1 124 ? 2.805 -5.237 11.998 1.00 86.88 124 PHE A O 1
ATOM 1019 N N . TRP A 1 125 ? 3.829 -4.626 10.092 1.00 90.88 125 TRP A N 1
ATOM 1020 C CA . TRP A 1 125 ? 4.108 -3.254 10.512 1.00 90.88 125 TRP A CA 1
ATOM 1021 C C . TRP A 1 125 ? 2.831 -2.480 10.853 1.00 90.88 125 TRP A C 1
ATOM 1023 O O . TRP A 1 125 ? 2.710 -1.925 11.947 1.00 90.88 125 TRP A O 1
ATOM 1033 N N . LYS A 1 126 ? 1.836 -2.469 9.954 1.00 85.12 126 LYS A N 1
ATOM 1034 C CA . LYS A 1 126 ? 0.577 -1.748 10.199 1.00 85.12 126 LYS A CA 1
ATOM 1035 C C . LYS A 1 126 ? -0.198 -2.375 11.344 1.00 85.12 126 LYS A C 1
ATOM 1037 O O . LYS A 1 126 ? -0.741 -1.634 12.153 1.00 85.12 126 LYS A O 1
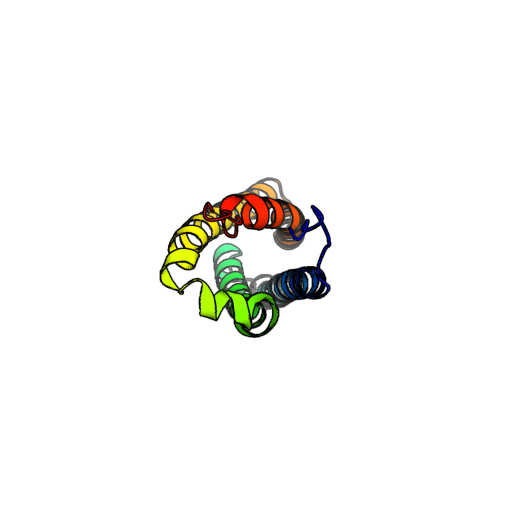ATOM 1042 N N . TRP A 1 127 ? -0.210 -3.705 11.452 1.00 81.50 127 TRP A N 1
ATOM 1043 C CA . TRP A 1 127 ? -0.859 -4.385 12.571 1.00 81.50 127 TRP A CA 1
ATOM 1044 C C . TRP A 1 127 ? -0.317 -3.913 13.924 1.00 81.50 127 TRP A C 1
ATOM 1046 O O . TRP A 1 127 ? -1.097 -3.531 14.799 1.00 81.50 127 TRP A O 1
ATOM 1056 N N . PHE A 1 128 ? 1.010 -3.870 14.074 1.00 87.06 128 PHE A N 1
ATOM 1057 C CA . PHE A 1 128 ? 1.660 -3.407 15.297 1.00 87.06 128 PHE A CA 1
ATOM 1058 C C . PHE A 1 128 ? 1.242 -1.970 15.652 1.00 87.06 128 PHE A C 1
ATOM 1060 O O . PHE A 1 128 ? 0.691 -1.718 16.724 1.00 87.06 128 PHE A O 1
ATOM 1067 N N . TRP A 1 129 ? 1.408 -1.027 14.727 1.00 84.75 129 TRP A N 1
ATOM 1068 C CA . TRP A 1 129 ? 1.101 0.384 14.985 1.00 84.75 129 TRP A CA 1
ATOM 1069 C C . TRP A 1 129 ? -0.391 0.671 15.145 1.00 84.75 129 TRP A C 1
ATOM 1071 O O . TRP A 1 129 ? -0.781 1.520 15.951 1.00 84.75 129 TRP A O 1
ATOM 1081 N N . TYR A 1 130 ? -1.249 -0.038 14.416 1.00 76.00 130 TYR A N 1
ATOM 1082 C CA . TYR A 1 130 ? -2.692 0.098 14.573 1.00 76.00 130 TYR A CA 1
ATOM 1083 C C . TYR A 1 130 ? -3.154 -0.368 15.941 1.00 76.00 130 TYR A C 1
ATOM 1085 O O . TYR A 1 130 ? -3.927 0.343 16.584 1.00 76.00 130 TYR A O 1
ATOM 1093 N N . LYS A 1 131 ? -2.630 -1.497 16.418 1.00 74.56 131 LYS A N 1
ATOM 1094 C CA . LYS A 1 131 ? -2.992 -2.047 17.720 1.00 74.56 131 LYS A CA 1
ATOM 1095 C C . LYS A 1 131 ? -2.482 -1.198 18.885 1.00 74.56 131 LYS A C 1
ATOM 1097 O O . LYS A 1 131 ? -3.243 -0.938 19.812 1.00 74.56 131 LYS A O 1
ATOM 1102 N N . TYR A 1 132 ? -1.218 -0.776 18.847 1.00 80.50 132 TYR A N 1
ATOM 1103 C CA . TYR A 1 132 ? -0.564 -0.161 20.008 1.00 80.50 132 TYR A CA 1
ATOM 1104 C C . TYR A 1 132 ? -0.581 1.367 20.014 1.00 80.50 132 TYR A C 1
ATOM 1106 O O . TYR A 1 132 ? -0.340 1.956 21.060 1.00 80.50 132 TYR A O 1
ATOM 1114 N N . TRP A 1 133 ? -0.878 2.026 18.889 1.00 80.19 133 TRP A N 1
ATOM 1115 C CA . TRP A 1 133 ? -0.799 3.487 18.816 1.00 80.19 133 TRP A CA 1
ATOM 1116 C C . TRP A 1 133 ? -2.017 4.149 18.175 1.00 80.19 133 TRP A C 1
ATOM 1118 O O . TRP A 1 133 ? -2.619 5.050 18.771 1.00 80.19 133 TRP A O 1
ATOM 1128 N N . VAL A 1 134 ? -2.414 3.731 16.969 1.00 73.56 134 VAL A N 1
ATOM 1129 C CA . VAL A 1 134 ? -3.488 4.418 16.227 1.00 73.56 134 VAL A CA 1
ATOM 1130 C C . VAL A 1 134 ? -4.842 4.182 16.893 1.00 73.56 134 VAL A C 1
ATOM 1132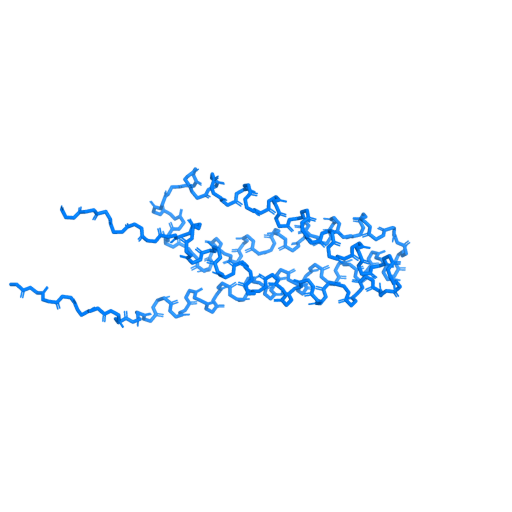 O O . VAL A 1 134 ? -5.546 5.152 17.181 1.00 73.56 134 VAL A O 1
ATOM 1135 N N . PHE A 1 135 ? -5.154 2.929 17.228 1.00 69.06 135 PHE A N 1
ATOM 1136 C CA . PHE A 1 135 ? -6.403 2.522 17.881 1.00 69.06 135 PHE A CA 1
ATOM 1137 C C . PHE A 1 135 ? -6.198 2.053 19.324 1.00 69.06 135 PHE A C 1
ATOM 1139 O O . PHE A 1 135 ? -7.009 1.294 19.855 1.00 69.06 135 PHE A O 1
ATOM 1146 N N . GLU A 1 136 ? -5.122 2.518 19.961 1.00 70.44 136 GLU A N 1
ATOM 1147 C CA . GLU A 1 136 ? -4.813 2.208 21.353 1.00 70.44 136 GLU A CA 1
ATOM 1148 C C . GLU A 1 136 ? -6.032 2.466 22.257 1.00 70.44 136 GLU A C 1
ATOM 1150 O O . GLU A 1 136 ? -6.560 3.584 22.325 1.00 70.44 136 GLU A O 1
ATOM 1155 N N . HIS A 1 137 ? -6.483 1.422 22.956 1.00 54.56 137 HIS A N 1
ATOM 1156 C CA . HIS A 1 137 ? -7.484 1.543 24.009 1.00 54.56 137 HIS A CA 1
ATOM 1157 C C . HIS A 1 137 ? -6.848 2.245 25.207 1.00 54.56 137 HIS A C 1
ATOM 1159 O O . HIS A 1 137 ? -6.275 1.608 26.087 1.00 54.56 137 HIS A O 1
ATOM 1165 N N . ARG A 1 138 ? -6.997 3.570 25.283 1.00 53.59 138 ARG A N 1
ATOM 1166 C CA . ARG A 1 138 ? -6.946 4.219 26.592 1.00 53.59 138 ARG A CA 1
ATOM 1167 C C . ARG A 1 138 ? -8.181 3.761 27.358 1.00 53.59 138 ARG A C 1
ATOM 1169 O O . ARG A 1 138 ? -9.286 4.188 27.030 1.00 53.59 138 ARG A O 1
ATOM 1176 N N . GLN A 1 139 ? -7.993 2.899 28.359 1.00 46.16 139 GLN A N 1
ATOM 1177 C CA . GLN A 1 139 ? -8.927 2.839 29.479 1.00 46.16 139 GLN A CA 1
ATOM 1178 C C . GLN A 1 139 ? -8.969 4.262 30.040 1.00 46.16 139 GLN A C 1
ATOM 1180 O O . GLN A 1 139 ? -8.011 4.725 30.656 1.00 46.16 139 GLN A O 1
ATOM 1185 N N . LEU A 1 140 ? -10.014 5.013 29.693 1.00 43.75 140 LEU A N 1
ATOM 1186 C CA . LEU A 1 140 ? -10.319 6.249 30.394 1.00 43.75 140 LEU A CA 1
ATOM 1187 C C . LEU A 1 140 ? -10.524 5.833 31.849 1.00 43.75 140 LEU A C 1
ATOM 1189 O O . LEU A 1 140 ? -11.275 4.891 32.102 1.00 43.75 140 LEU A O 1
ATOM 1193 N N . GLY A 1 141 ? -9.757 6.449 32.748 1.00 43.72 141 GLY A N 1
ATOM 1194 C CA . GLY A 1 141 ? -9.781 6.135 34.169 1.00 43.72 141 GLY A CA 1
ATOM 1195 C C . GLY A 1 141 ? -11.208 6.070 34.705 1.00 43.72 141 GLY A C 1
ATOM 1196 O O . GLY A 1 141 ? -12.072 6.842 34.283 1.00 43.72 141 GLY A O 1
ATOM 1197 N N . SER A 1 142 ? -11.422 5.103 35.595 1.00 36.94 142 SER A N 1
ATOM 1198 C CA . SER A 1 142 ? -12.463 5.160 36.621 1.00 36.94 142 SER A CA 1
ATOM 1199 C C . SER A 1 142 ? -12.401 6.476 37.382 1.00 36.94 142 SER A C 1
ATOM 1201 O O . SER A 1 142 ? -11.255 6.853 37.726 1.00 36.94 142 SER A O 1
#

Foldseek 3Di:
DDDDDPDDPDPLNVQLVVLLVVLLVQLLVQLLVQLCVVCVVVVHDNVVSNVVSNVRSVVSSCCSNCVPNCVPVCVPPDVVLLCVLCVVVVVVLVVVLCCQLVVCVVVPHHSSVSSVVSSVVCVVVVVVCVDPPSVDDDPPDD

pLDDT: mean 82.34, std 14.93, range [36.94, 97.62]

Mean predicted aligned error: 7.86 Å

Solvent-accessible surface area (backbone atoms only — not comparable to full-atom values): 7678 Å² total; per-residue (Å²): 137,85,83,77,74,88,84,75,82,48,75,63,59,57,51,29,52,52,34,44,49,48,17,53,49,50,20,49,53,48,15,50,52,44,24,44,46,31,34,66,73,66,61,40,59,62,68,62,21,44,54,54,10,49,52,54,8,50,54,54,19,47,51,34,35,53,71,62,30,33,45,66,58,59,69,71,67,41,66,71,63,50,46,68,47,47,50,62,54,50,54,52,48,50,55,52,45,51,49,49,26,49,50,36,38,74,76,70,42,54,58,72,59,23,51,54,55,43,51,58,52,45,54,57,53,48,50,51,46,40,57,69,59,62,64,42,81,72,77,74,78,129

Nearest PDB structures (foldseek):
  5mm0-assembly1_A  TM=5.559E-01  e=2.781E-01  Pyrococcus furiosus DSM 3638
  8b6h-assembly1_EG  TM=7.222E-01  e=3.797E+00  Tetrahymena thermophila SB210

Radius of gyration: 17.76 Å; Cα contacts (8 Å, |Δi|>4): 101; chains: 1; bounding box: 39×26×64 Å

Sequence (142 aa):
MSTKSPLAFSRQNILQFFYYNLGGVVFFASGYLVFILLYGALHWHWLIAKAIADLAGWALNYLVQHYLAFKHNAREQGHRKVLKKYVPFSLFNILLDYAIVGGLKWVGVSPFVGLWIAAIFFTFWKWFWYKYWVFEHRQLGS

Secondary structure (DSSP, 8-state):
---PPTT---HHHHHHHHHHHHHHHHHHHHHHHHHIIIIIIS---HHHHHHHHHHHHHHHHHHHIIIIITHHHHHHS-HHHHHHHHHHHHHHHHHHHHHHHHHHHHTT--HHHHHHHHHHHHHHHHHHHIIIIIS-------